Protein AF-A0A2V7Y4H4-F1 (afdb_monomer_lite)

Radius of gyration: 12.67 Å; chains: 1; bounding box: 33×18×39 Å

Secondary structure (DSSP, 8-state):
-GGGHHHHHHTTEEEEEEEE-SS-TT-EEEEEEES-HHHHHHHHT-HHHHHHHHHTT--SPPP------TT-

Foldseek 3Di:
DVVCVVLCVVLQWDWPDWDADPVHRVDIDTDIDGPDLVSVVVSLPDPVVVVVCVVVVPPDRDDDDDDDDPPD

Structure (mmCIF, N/CA/C/O backbone):
data_AF-A0A2V7Y4H4-F1
#
_entry.id   AF-A0A2V7Y4H4-F1
#
loop_
_atom_site.group_PDB
_atom_site.id
_atom_site.type_symbol
_atom_site.label_atom_id
_atom_site.label_alt_id
_atom_site.label_comp_id
_atom_site.label_asym_id
_atom_site.label_entity_id
_atom_site.label_seq_id
_atom_site.pdbx_PDB_ins_code
_atom_site.Cartn_x
_atom_site.Cartn_y
_atom_site.Cartn_z
_atom_site.occupancy
_atom_site.B_iso_or_equiv
_atom_site.auth_seq_id
_atom_site.auth_comp_id
_atom_site.auth_asym_id
_atom_site.auth_atom_id
_atom_site.pdbx_PDB_model_num
ATOM 1 N N . PHE A 1 1 ? 1.045 3.625 8.572 1.00 84.69 1 PHE A N 1
ATOM 2 C CA . PHE A 1 1 ? 1.079 4.098 7.172 1.00 84.69 1 PHE A CA 1
ATOM 3 C C . PHE A 1 1 ? 2.205 5.103 6.971 1.00 84.69 1 PHE A C 1
ATOM 5 O O . PHE A 1 1 ? 3.174 4.745 6.320 1.00 84.69 1 PHE A O 1
ATOM 12 N N . ASP A 1 2 ? 2.142 6.295 7.579 1.00 89.00 2 ASP A N 1
ATOM 13 C CA . ASP A 1 2 ? 3.167 7.345 7.399 1.00 89.00 2 ASP A CA 1
ATOM 14 C C . ASP A 1 2 ? 4.590 6.904 7.776 1.00 89.00 2 ASP A C 1
ATOM 16 O O . ASP A 1 2 ? 5.566 7.325 7.159 1.00 89.00 2 ASP A O 1
ATOM 20 N N . SER A 1 3 ? 4.711 6.007 8.757 1.00 90.88 3 SER A N 1
ATOM 21 C CA . SER A 1 3 ? 5.982 5.403 9.168 1.00 90.88 3 SER A CA 1
ATOM 22 C C . SER A 1 3 ? 6.678 4.592 8.068 1.00 90.88 3 SER A C 1
ATOM 24 O O . SER A 1 3 ? 7.891 4.416 8.130 1.00 90.88 3 SER A O 1
ATOM 26 N N . ASP A 1 4 ? 5.943 4.130 7.054 1.00 93.25 4 ASP A N 1
ATOM 27 C CA . ASP A 1 4 ? 6.448 3.268 5.979 1.00 93.25 4 ASP A CA 1
ATOM 28 C C . ASP A 1 4 ? 6.812 4.035 4.695 1.00 93.25 4 ASP A C 1
ATOM 30 O O . ASP A 1 4 ? 7.306 3.459 3.727 1.00 93.25 4 ASP A O 1
ATOM 34 N N . VAL A 1 5 ? 6.616 5.359 4.672 1.00 94.00 5 VAL A N 1
ATOM 35 C CA . VAL A 1 5 ? 6.935 6.213 3.513 1.00 94.00 5 VAL A CA 1
ATOM 36 C C . VAL A 1 5 ? 8.354 5.988 2.958 1.00 94.00 5 VAL A C 1
ATOM 38 O O . VAL A 1 5 ? 8.501 5.972 1.733 1.00 94.00 5 VAL A O 1
ATOM 41 N N . PRO A 1 6 ? 9.411 5.789 3.775 1.00 94.94 6 PRO A N 1
ATOM 42 C CA . PRO A 1 6 ? 10.741 5.483 3.248 1.00 94.94 6 PRO A CA 1
ATOM 43 C C . PRO A 1 6 ? 10.787 4.194 2.414 1.00 94.94 6 PRO A C 1
ATOM 45 O O . PRO A 1 6 ? 11.387 4.195 1.339 1.00 94.94 6 PRO A O 1
ATOM 48 N N . ASN A 1 7 ? 10.121 3.126 2.863 1.00 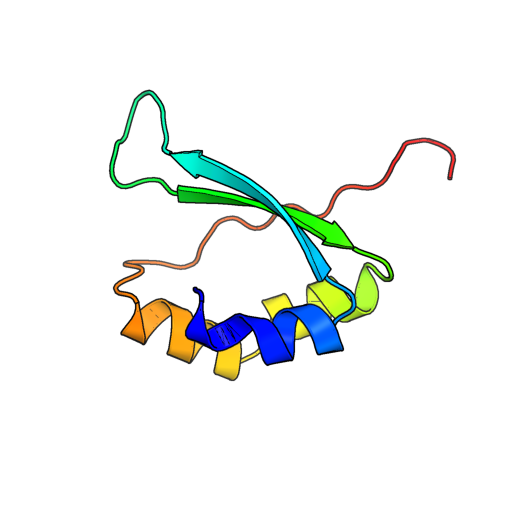95.50 7 ASN A N 1
ATOM 49 C CA . ASN A 1 7 ? 10.087 1.842 2.158 1.00 95.50 7 ASN A CA 1
ATOM 50 C C . ASN A 1 7 ? 9.236 1.926 0.889 1.00 95.50 7 ASN A C 1
ATOM 52 O O . ASN A 1 7 ? 9.638 1.417 -0.156 1.00 95.50 7 ASN A O 1
ATOM 56 N N . GLN A 1 8 ? 8.108 2.640 0.948 1.00 96.00 8 GLN A N 1
ATOM 57 C CA . GLN A 1 8 ? 7.270 2.918 -0.221 1.00 96.00 8 GLN A CA 1
ATOM 58 C C . GLN A 1 8 ? 8.074 3.625 -1.317 1.00 96.00 8 GLN A C 1
ATOM 60 O O . GLN A 1 8 ? 8.102 3.170 -2.459 1.00 96.00 8 GLN A O 1
ATOM 65 N N . ARG A 1 9 ? 8.807 4.690 -0.964 1.00 96.12 9 ARG A N 1
ATOM 66 C CA . ARG A 1 9 ? 9.669 5.414 -1.911 1.00 96.12 9 ARG A CA 1
ATOM 67 C C . ARG A 1 9 ? 10.796 4.540 -2.454 1.00 96.12 9 ARG A C 1
ATOM 69 O O . ARG A 1 9 ? 11.059 4.579 -3.649 1.00 96.12 9 ARG A O 1
ATOM 76 N N . ALA A 1 10 ? 11.441 3.737 -1.608 1.00 96.12 10 ALA A N 1
ATOM 77 C CA . ALA A 1 10 ? 12.487 2.809 -2.043 1.00 96.12 10 ALA A CA 1
ATOM 78 C C . ALA A 1 10 ? 11.960 1.744 -3.025 1.00 96.12 10 ALA A C 1
ATOM 80 O O . ALA A 1 10 ? 12.689 1.309 -3.917 1.00 96.12 10 ALA A O 1
ATOM 81 N N . ALA A 1 11 ? 10.687 1.364 -2.901 1.00 96.94 11 ALA A N 1
ATOM 82 C CA . ALA A 1 11 ? 9.999 0.478 -3.835 1.00 96.94 11 ALA A CA 1
ATOM 83 C C . ALA A 1 11 ? 9.486 1.186 -5.107 1.00 96.94 11 ALA A C 1
ATOM 85 O O . ALA A 1 11 ? 8.919 0.520 -5.970 1.00 96.94 11 ALA A O 1
ATOM 86 N N . GLY A 1 12 ? 9.691 2.500 -5.252 1.00 97.50 12 GLY A N 1
ATOM 87 C CA . GLY A 1 12 ? 9.189 3.277 -6.390 1.00 97.50 12 GLY A CA 1
ATOM 88 C C . GLY A 1 12 ? 7.676 3.505 -6.343 1.00 97.50 12 GLY A C 1
ATOM 89 O O . GLY A 1 12 ? 7.034 3.571 -7.390 1.00 97.50 12 GLY A O 1
ATOM 90 N N . LEU A 1 13 ? 7.088 3.567 -5.142 1.00 97.69 13 LEU A N 1
ATOM 91 C CA . LEU A 1 13 ? 5.667 3.838 -4.944 1.00 97.69 13 LEU A CA 1
ATOM 92 C C . LEU A 1 13 ? 5.419 5.311 -4.618 1.00 97.69 13 LEU A C 1
ATOM 94 O O . LEU A 1 13 ? 6.041 5.886 -3.720 1.00 97.69 13 LEU A O 1
ATOM 98 N N . THR A 1 14 ? 4.428 5.890 -5.291 1.00 96.94 14 THR A N 1
ATOM 99 C CA . THR A 1 14 ? 3.889 7.220 -4.997 1.00 96.94 14 THR A CA 1
ATOM 100 C C . THR A 1 14 ? 2.414 7.109 -4.644 1.00 96.94 14 THR A C 1
ATOM 102 O O . THR A 1 14 ? 1.617 6.574 -5.411 1.00 96.94 14 THR A O 1
ATOM 105 N N . VAL A 1 15 ? 2.021 7.633 -3.484 1.00 96.56 15 VAL A N 1
ATOM 106 C CA . VAL A 1 15 ? 0.611 7.668 -3.072 1.00 96.56 15 VAL A CA 1
ATOM 107 C C . VAL A 1 15 ? -0.150 8.644 -3.967 1.00 96.56 15 VAL A C 1
ATOM 109 O O . VAL A 1 15 ? 0.180 9.827 -4.023 1.00 96.56 15 VAL A O 1
ATOM 112 N N . ARG A 1 16 ? -1.190 8.161 -4.650 1.00 97.00 16 ARG A N 1
ATOM 113 C CA . ARG A 1 16 ? -2.096 8.986 -5.464 1.00 97.00 16 ARG A CA 1
ATOM 114 C C . ARG A 1 16 ? -3.344 9.368 -4.689 1.00 97.00 16 ARG A C 1
ATOM 116 O O . ARG A 1 16 ? -3.748 10.526 -4.724 1.00 97.00 16 ARG A O 1
ATOM 123 N N . HIS A 1 17 ? -3.922 8.407 -3.970 1.00 96.94 17 HIS A N 1
ATOM 124 C CA . HIS A 1 17 ? -5.104 8.622 -3.144 1.00 96.94 17 HIS A CA 1
ATOM 125 C C . HIS A 1 17 ? -5.047 7.792 -1.864 1.00 96.94 17 HIS A C 1
ATOM 127 O O . HIS A 1 17 ? -4.588 6.652 -1.871 1.00 96.94 17 HIS A O 1
ATOM 133 N N . VAL A 1 18 ? -5.579 8.369 -0.789 1.00 95.88 18 VAL A N 1
ATOM 134 C CA . VAL A 1 18 ? -5.969 7.661 0.431 1.00 95.88 18 VAL A CA 1
ATOM 135 C C . VAL A 1 18 ? -7.461 7.897 0.591 1.00 95.88 18 VAL A C 1
ATOM 137 O O . VAL A 1 18 ? -7.912 9.042 0.642 1.00 95.88 18 VAL A O 1
ATOM 140 N N . LEU A 1 19 ? -8.224 6.817 0.595 1.00 95.88 19 LEU A N 1
ATOM 141 C CA . LEU A 1 19 ? -9.677 6.821 0.579 1.00 95.88 19 LEU A CA 1
ATOM 142 C C . LEU A 1 19 ? -10.189 6.057 1.796 1.00 95.88 19 LEU A C 1
ATOM 144 O O . LEU A 1 19 ? -9.519 5.164 2.313 1.00 95.88 19 LEU A O 1
ATOM 148 N N . ARG A 1 20 ? -11.399 6.402 2.225 1.00 96.00 20 ARG A N 1
ATOM 149 C CA . ARG A 1 20 ? -12.149 5.662 3.238 1.00 96.00 20 ARG A CA 1
ATOM 150 C C . ARG A 1 20 ? -13.365 5.031 2.576 1.00 96.00 20 ARG A C 1
ATOM 152 O O . ARG A 1 20 ? -13.982 5.693 1.735 1.00 96.00 20 ARG A O 1
ATOM 159 N N . GLY A 1 21 ? -13.709 3.811 2.974 1.00 95.56 21 GLY A N 1
ATOM 160 C CA . GLY A 1 21 ? -14.919 3.135 2.519 1.00 95.56 21 GLY A CA 1
ATOM 161 C C . GLY A 1 21 ? -16.161 4.005 2.730 1.00 95.56 21 GLY A C 1
ATOM 162 O O . GLY A 1 21 ? -16.300 4.699 3.744 1.00 95.56 21 GLY A O 1
ATOM 163 N N . ALA A 1 22 ? -17.053 4.016 1.739 1.00 97.44 22 ALA A N 1
ATOM 164 C CA . ALA A 1 22 ? -18.327 4.728 1.844 1.00 97.44 22 ALA A CA 1
ATOM 165 C C . ALA A 1 22 ? -19.314 3.976 2.752 1.00 97.44 22 ALA A C 1
ATOM 167 O O . ALA A 1 22 ? -20.075 4.611 3.482 1.00 97.44 22 ALA A O 1
ATOM 168 N N . ASP 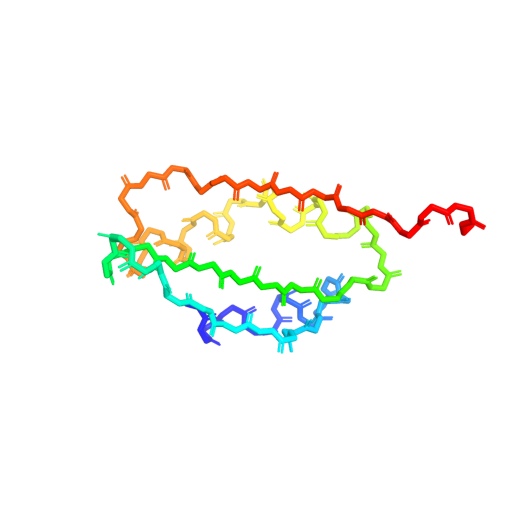A 1 23 ? -19.248 2.642 2.726 1.00 97.62 23 ASP A N 1
ATOM 169 C CA . ASP A 1 23 ? -20.123 1.745 3.482 1.00 97.62 23 ASP A CA 1
ATOM 170 C C . ASP A 1 23 ? -19.502 1.302 4.820 1.00 97.62 23 ASP A C 1
ATOM 172 O O . ASP A 1 23 ? -20.228 1.101 5.794 1.00 97.62 23 ASP A O 1
ATOM 176 N N . ASP A 1 24 ? -18.167 1.211 4.898 1.00 94.56 24 ASP A N 1
ATOM 177 C CA . ASP A 1 24 ? -17.425 0.916 6.129 1.00 94.56 24 ASP A CA 1
ATOM 178 C C . ASP A 1 24 ? -16.372 2.005 6.419 1.00 94.56 24 ASP A C 1
ATOM 180 O O . ASP A 1 24 ? -15.365 2.108 5.714 1.00 94.56 24 ASP A O 1
ATOM 184 N N . PRO A 1 25 ? -16.543 2.823 7.476 1.00 93.44 25 PRO A N 1
ATOM 185 C CA . PRO A 1 25 ? -15.577 3.856 7.833 1.00 93.44 25 PRO A CA 1
ATOM 186 C C . PRO A 1 25 ? -14.251 3.309 8.391 1.00 93.44 25 PRO A C 1
ATOM 188 O O . PRO A 1 25 ? -13.321 4.099 8.568 1.00 93.44 25 PRO A O 1
ATOM 191 N N . GLN A 1 26 ? -14.161 2.014 8.707 1.00 91.75 26 GLN A N 1
ATOM 192 C CA . GLN A 1 26 ? -12.919 1.353 9.122 1.00 91.75 26 GLN A CA 1
ATOM 193 C C . GLN A 1 26 ? -12.098 0.846 7.931 1.00 91.75 26 GLN A C 1
ATOM 195 O O . GLN A 1 26 ? -10.917 0.538 8.096 1.00 91.75 26 GLN A O 1
ATOM 200 N N . GLU A 1 27 ? -12.687 0.792 6.736 1.00 92.44 27 GLU A N 1
ATOM 201 C CA . GLU A 1 27 ? -11.972 0.442 5.517 1.00 92.44 27 GLU A CA 1
ATOM 202 C C . GLU A 1 27 ? -11.146 1.634 5.019 1.00 92.44 27 GLU A C 1
ATOM 204 O O . GLU A 1 27 ? -11.647 2.753 4.855 1.00 92.44 27 GLU A O 1
ATOM 209 N N . VAL A 1 28 ? -9.868 1.376 4.737 1.00 93.12 28 VAL A N 1
ATOM 210 C CA . VAL A 1 28 ? -8.952 2.333 4.116 1.00 93.12 28 VAL A CA 1
ATOM 211 C C . VAL A 1 28 ? -8.419 1.732 2.824 1.00 93.12 28 VAL A C 1
ATOM 213 O O . VAL A 1 28 ? -7.817 0.661 2.835 1.00 93.12 28 VAL A O 1
ATOM 216 N N . VAL A 1 29 ? -8.585 2.459 1.720 1.00 94.69 29 VAL A N 1
ATOM 217 C CA . VAL A 1 29 ? -8.051 2.086 0.407 1.00 94.69 29 VAL A CA 1
ATOM 218 C C . VAL A 1 29 ? -6.951 3.065 0.029 1.00 94.69 29 VAL A C 1
ATOM 220 O O . VAL A 1 29 ? -7.162 4.279 0.010 1.00 94.69 29 VAL A O 1
ATOM 223 N N . VAL A 1 30 ? -5.770 2.545 -0.297 1.00 95.31 30 VAL A N 1
ATOM 224 C CA . VAL A 1 30 ? -4.640 3.356 -0.759 1.00 95.31 30 VAL A CA 1
ATOM 225 C C . VAL A 1 30 ? -4.343 3.016 -2.210 1.00 95.31 30 VAL A C 1
ATOM 227 O O . VAL A 1 30 ? -4.035 1.871 -2.534 1.00 95.31 30 VAL A O 1
ATOM 230 N N . LEU A 1 31 ? -4.410 4.022 -3.082 1.00 96.69 31 LEU A N 1
ATOM 231 C CA . LEU A 1 31 ? -3.977 3.890 -4.467 1.00 96.69 31 LEU A CA 1
ATOM 232 C C . LEU A 1 31 ? -2.540 4.381 -4.597 1.00 96.69 31 LEU A C 1
ATOM 234 O O . LEU A 1 31 ? -2.261 5.566 -4.388 1.00 96.69 31 LEU A O 1
ATOM 238 N N . PHE A 1 32 ? -1.659 3.480 -5.013 1.00 97.19 32 PHE A N 1
ATOM 239 C CA . PHE A 1 32 ? -0.294 3.804 -5.393 1.00 97.19 32 PHE A CA 1
ATOM 240 C C . PHE A 1 32 ? -0.148 3.849 -6.912 1.00 97.19 32 PHE A C 1
ATOM 242 O O . PHE A 1 32 ? -0.685 3.009 -7.630 1.00 97.19 32 PHE A O 1
ATOM 249 N N . GLU A 1 33 ? 0.631 4.809 -7.387 1.00 96.81 33 GLU A N 1
ATOM 250 C CA . GLU A 1 33 ? 1.353 4.689 -8.647 1.00 96.81 33 GLU A CA 1
ATOM 251 C C . GLU A 1 33 ? 2.668 3.957 -8.370 1.00 96.81 33 GLU A C 1
ATOM 253 O O . GLU A 1 33 ? 3.330 4.241 -7.369 1.00 96.81 33 GLU A O 1
ATOM 258 N N . ALA A 1 34 ? 3.025 3.010 -9.236 1.00 96.94 34 ALA A N 1
ATOM 259 C CA . ALA A 1 34 ? 4.231 2.206 -9.107 1.00 96.94 34 ALA A CA 1
ATOM 260 C C . ALA A 1 34 ? 5.110 2.369 -10.349 1.00 96.94 34 ALA A C 1
ATOM 262 O O . ALA A 1 34 ? 4.652 2.129 -11.464 1.00 96.94 34 ALA A O 1
ATOM 263 N N . GLU A 1 35 ? 6.378 2.722 -10.148 1.00 96.44 35 GLU A N 1
ATOM 264 C CA . GLU A 1 35 ? 7.384 2.757 -11.219 1.00 96.44 35 GLU A CA 1
ATOM 265 C C . GLU A 1 35 ? 7.743 1.347 -11.713 1.00 96.44 35 GLU A C 1
ATOM 267 O O . GLU A 1 35 ? 8.038 1.146 -12.888 1.00 96.44 35 GLU A O 1
ATOM 272 N N . ASP A 1 36 ? 7.721 0.366 -10.804 1.00 95.38 36 ASP A N 1
ATOM 273 C CA . ASP A 1 36 ? 8.057 -1.031 -11.071 1.00 95.38 36 ASP A CA 1
ATOM 274 C C . ASP A 1 36 ? 7.130 -1.960 -10.270 1.00 95.38 36 ASP A C 1
ATOM 276 O O . ASP A 1 36 ? 7.140 -2.010 -9.035 1.00 95.38 36 ASP A O 1
ATOM 280 N N . LEU A 1 37 ? 6.320 -2.733 -10.994 1.00 94.56 37 LEU A N 1
ATOM 281 C CA . LEU A 1 37 ? 5.359 -3.674 -10.420 1.00 94.56 37 LEU A CA 1
ATOM 282 C C . LEU A 1 37 ? 6.021 -4.852 -9.679 1.00 94.56 37 LEU A C 1
ATOM 284 O O . LEU A 1 37 ? 5.402 -5.457 -8.803 1.00 94.56 37 LEU A O 1
ATOM 288 N N . GLY A 1 38 ? 7.260 -5.213 -10.013 1.00 96.50 38 GLY A N 1
ATOM 289 C CA . GLY A 1 38 ? 8.039 -6.225 -9.300 1.00 96.50 38 GLY A CA 1
ATOM 290 C C . GLY A 1 38 ? 8.468 -5.742 -7.915 1.00 96.50 38 GLY A C 1
ATOM 291 O O . GLY A 1 38 ? 8.276 -6.457 -6.930 1.00 96.50 38 GLY A O 1
A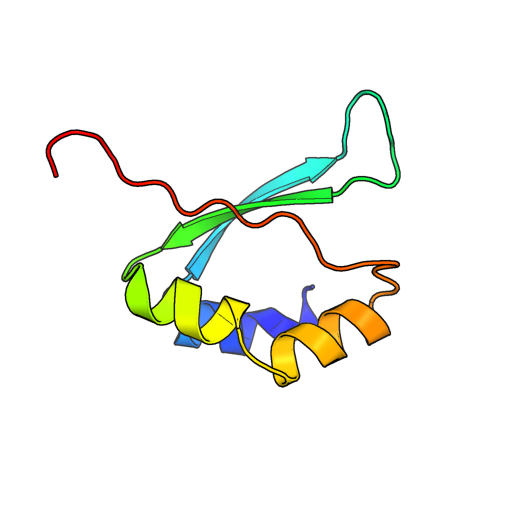TOM 292 N N . ARG A 1 39 ? 8.965 -4.505 -7.810 1.00 97.25 39 ARG A N 1
ATOM 293 C CA . ARG A 1 39 ? 9.313 -3.871 -6.524 1.00 97.25 39 ARG A CA 1
ATOM 294 C C . ARG A 1 39 ? 8.090 -3.668 -5.638 1.00 97.25 39 ARG A C 1
ATOM 296 O O . ARG A 1 39 ? 8.157 -3.960 -4.446 1.00 97.25 39 ARG A O 1
ATOM 303 N N . ALA A 1 40 ? 6.965 -3.264 -6.226 1.00 96.62 40 ALA A N 1
ATOM 304 C CA . ALA A 1 40 ? 5.692 -3.157 -5.517 1.00 96.62 40 ALA A CA 1
ATOM 305 C C . ALA A 1 40 ? 5.279 -4.500 -4.886 1.00 96.62 40 ALA A C 1
ATOM 307 O O . ALA A 1 40 ? 4.956 -4.559 -3.700 1.00 96.62 40 ALA A O 1
ATOM 308 N N . ARG A 1 41 ? 5.350 -5.596 -5.656 1.00 96.81 41 ARG A N 1
ATOM 309 C CA . ARG A 1 41 ? 5.050 -6.953 -5.164 1.00 96.81 41 ARG A CA 1
ATOM 310 C C . ARG A 1 41 ? 6.025 -7.415 -4.082 1.00 96.81 41 ARG A C 1
ATOM 312 O O . ARG A 1 41 ? 5.603 -8.054 -3.123 1.00 96.81 41 ARG A O 1
ATOM 319 N N . ALA A 1 42 ? 7.308 -7.084 -4.213 1.00 96.94 42 ALA A N 1
ATOM 320 C CA . ALA A 1 42 ? 8.310 -7.423 -3.207 1.00 96.94 42 ALA A CA 1
ATOM 321 C C . ALA A 1 42 ? 8.033 -6.726 -1.863 1.00 96.94 42 ALA A C 1
ATOM 323 O O . ALA A 1 42 ? 8.069 -7.381 -0.823 1.00 96.94 42 ALA A O 1
ATOM 324 N N . LEU A 1 43 ? 7.696 -5.430 -1.878 1.00 95.75 43 LEU A N 1
ATOM 325 C CA . LEU A 1 43 ? 7.327 -4.700 -0.661 1.00 95.75 43 LEU A CA 1
ATOM 326 C C . LEU A 1 43 ? 6.035 -5.252 -0.041 1.00 95.75 43 LEU A C 1
ATOM 328 O O . LEU A 1 43 ? 5.989 -5.496 1.164 1.00 95.75 43 LEU A O 1
ATOM 332 N N . ALA A 1 44 ? 5.019 -5.511 -0.869 1.00 94.06 44 ALA A N 1
ATOM 333 C CA . ALA A 1 44 ? 3.746 -6.105 -0.464 1.00 94.06 44 ALA A CA 1
ATOM 334 C C . ALA A 1 44 ? 3.900 -7.458 0.255 1.00 94.06 44 ALA A C 1
ATOM 336 O O . ALA A 1 44 ? 3.142 -7.765 1.173 1.00 94.06 44 ALA A O 1
ATOM 337 N N . GLY A 1 45 ? 4.892 -8.259 -0.143 1.00 93.75 45 GLY A N 1
ATOM 338 C CA . GLY A 1 45 ? 5.209 -9.543 0.482 1.00 93.75 45 GLY A CA 1
ATOM 339 C C . GLY A 1 45 ? 6.147 -9.464 1.690 1.00 93.75 45 GLY A C 1
ATOM 340 O O . GLY A 1 45 ? 6.499 -10.510 2.233 1.00 93.75 45 GLY A O 1
ATOM 341 N N . SER A 1 46 ? 6.593 -8.272 2.097 1.00 94.56 46 SER A N 1
ATOM 342 C CA . SER A 1 46 ? 7.625 -8.122 3.126 1.00 94.56 46 SER A CA 1
ATOM 343 C C . SER A 1 46 ? 7.088 -8.290 4.552 1.00 94.56 46 SER A C 1
ATOM 345 O O . SER A 1 46 ? 5.999 -7.826 4.900 1.00 94.56 46 SER A O 1
ATOM 347 N N . ASP A 1 47 ? 7.892 -8.921 5.414 1.00 93.56 47 ASP A N 1
ATOM 348 C CA . ASP A 1 47 ? 7.573 -9.040 6.842 1.00 93.56 47 ASP A CA 1
ATOM 349 C C . ASP A 1 47 ? 7.594 -7.676 7.554 1.00 93.56 47 ASP A C 1
ATOM 351 O O . ASP A 1 47 ? 6.843 -7.468 8.506 1.00 93.56 47 ASP A O 1
ATOM 355 N N . GLU A 1 48 ? 8.403 -6.730 7.066 1.00 91.69 48 GLU A N 1
ATOM 356 C CA . GLU A 1 48 ? 8.464 -5.368 7.607 1.00 91.69 48 GLU A CA 1
ATOM 357 C C . GLU A 1 48 ? 7.145 -4.619 7.383 1.00 91.69 48 GLU A C 1
ATOM 359 O O . GLU A 1 48 ? 6.575 -4.082 8.333 1.00 91.69 48 GLU A O 1
ATOM 364 N N . LEU A 1 49 ? 6.590 -4.663 6.164 1.00 93.12 49 LEU A N 1
ATOM 365 C CA . LEU A 1 49 ? 5.279 -4.072 5.890 1.00 93.12 49 LEU A CA 1
ATOM 366 C C . LEU A 1 49 ? 4.193 -4.713 6.761 1.00 93.12 49 LEU A C 1
ATOM 368 O O . LEU A 1 49 ? 3.363 -4.004 7.333 1.00 93.12 49 LEU A O 1
ATOM 372 N N . ARG A 1 50 ? 4.218 -6.046 6.913 1.00 91.62 50 ARG A N 1
ATOM 373 C CA . ARG A 1 50 ? 3.278 -6.764 7.788 1.00 91.62 50 ARG A CA 1
ATOM 374 C C . ARG A 1 50 ? 3.351 -6.247 9.224 1.00 91.62 50 ARG A C 1
ATOM 376 O O . ARG A 1 50 ? 2.309 -6.002 9.828 1.00 91.62 50 ARG A O 1
ATOM 383 N N . LYS A 1 51 ? 4.556 -6.072 9.766 1.00 92.00 51 LYS A N 1
ATOM 384 C CA . LYS A 1 51 ? 4.762 -5.553 11.121 1.00 92.00 51 LYS A CA 1
ATOM 385 C C . LYS A 1 51 ? 4.218 -4.133 11.263 1.00 92.00 51 LYS A C 1
ATOM 387 O O . LYS A 1 51 ? 3.457 -3.868 12.189 1.00 92.00 51 LYS A O 1
ATOM 392 N N . ILE A 1 52 ? 4.525 -3.249 10.316 1.00 92.19 52 ILE A N 1
ATOM 393 C CA . ILE A 1 52 ? 4.036 -1.865 10.339 1.00 92.19 52 ILE A CA 1
ATOM 394 C C . ILE A 1 52 ? 2.503 -1.811 10.257 1.00 92.19 52 ILE A C 1
ATOM 396 O O . ILE A 1 52 ? 1.873 -1.002 10.938 1.00 92.19 52 ILE A O 1
ATOM 400 N N . MET A 1 53 ? 1.881 -2.674 9.450 1.00 91.88 53 MET A N 1
ATOM 401 C CA . MET A 1 53 ? 0.421 -2.787 9.373 1.00 91.88 53 MET A CA 1
ATOM 402 C C . MET A 1 53 ? -0.188 -3.248 10.702 1.00 91.88 53 MET A C 1
ATOM 404 O O . MET A 1 53 ? -1.166 -2.658 11.160 1.00 91.88 53 MET A O 1
ATOM 408 N N . GLN A 1 54 ? 0.407 -4.250 11.353 1.00 91.75 54 GLN A N 1
ATOM 409 C CA . GLN A 1 54 ? -0.039 -4.722 12.667 1.00 91.75 54 GLN A CA 1
ATOM 410 C C . GLN A 1 54 ? 0.083 -3.632 13.738 1.00 91.75 54 GLN A C 1
ATOM 412 O O . GLN A 1 54 ? -0.860 -3.403 14.490 1.00 91.75 54 GLN A O 1
ATOM 417 N N . GLU A 1 55 ? 1.208 -2.916 13.778 1.00 92.38 55 GLU A N 1
ATOM 418 C CA . GLU A 1 55 ? 1.422 -1.790 14.697 1.00 92.38 55 GLU A CA 1
ATOM 419 C C . GLU A 1 55 ? 0.438 -0.639 14.446 1.00 92.38 55 GLU A C 1
ATOM 421 O O . GLU A 1 55 ? 0.035 0.051 15.381 1.00 92.38 55 GLU A O 1
ATOM 426 N N . ALA A 1 56 ? 0.000 -0.459 13.197 1.00 89.75 56 ALA A N 1
ATOM 427 C CA . ALA A 1 56 ? -1.029 0.506 12.822 1.00 89.75 56 ALA A CA 1
ATOM 428 C C . ALA A 1 56 ? -2.467 0.039 13.133 1.00 89.75 56 ALA A C 1
ATOM 430 O O . ALA A 1 56 ? -3.407 0.789 12.876 1.00 89.75 56 ALA A O 1
ATOM 431 N N . GLY A 1 57 ? -2.652 -1.167 13.683 1.00 91.12 57 GLY A N 1
ATOM 432 C CA . GLY A 1 57 ? -3.958 -1.701 14.077 1.00 91.12 57 GLY A CA 1
ATOM 433 C C . GLY A 1 57 ? -4.741 -2.383 12.953 1.00 91.12 57 GLY A C 1
ATOM 434 O O . GLY A 1 57 ? -5.943 -2.596 13.099 1.00 91.12 57 GLY A O 1
ATOM 435 N N . VAL A 1 58 ? -4.092 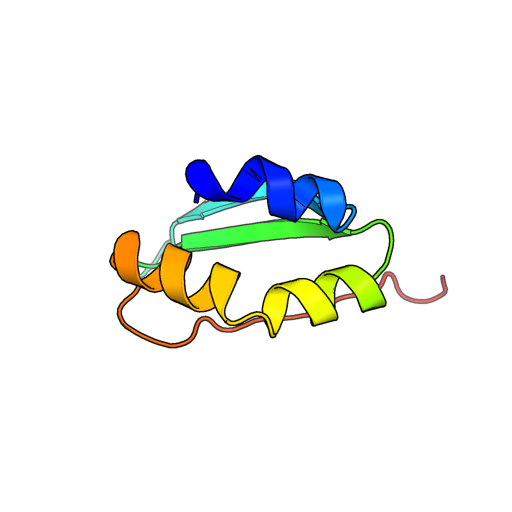-2.737 11.838 1.00 90.75 58 VAL A N 1
ATOM 436 C CA . VAL A 1 58 ? -4.738 -3.497 10.760 1.00 90.75 58 VAL A CA 1
ATOM 437 C C . VAL A 1 58 ? -5.103 -4.893 11.279 1.00 90.75 58 VAL A C 1
ATOM 439 O O . VAL A 1 58 ? -4.240 -5.668 11.689 1.00 90.75 58 VAL A O 1
ATOM 442 N N . LEU A 1 59 ? -6.402 -5.203 11.264 1.00 84.62 59 LEU A N 1
ATOM 443 C CA . LEU A 1 59 ? -6.970 -6.391 11.914 1.00 84.62 59 LEU A CA 1
ATOM 444 C C . LEU A 1 59 ? -6.747 -7.700 11.135 1.00 84.62 59 LEU A C 1
ATOM 446 O O . LEU A 1 59 ? -6.871 -8.780 11.710 1.00 84.62 59 LEU A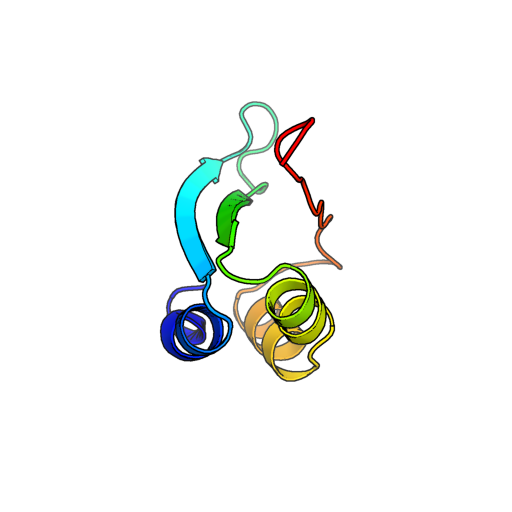 O 1
ATOM 450 N N . GLY A 1 60 ? -6.424 -7.625 9.842 1.00 79.81 60 GLY A N 1
ATOM 451 C CA . GLY A 1 60 ? -6.269 -8.786 8.964 1.00 79.81 60 GLY A CA 1
ATOM 452 C C . GLY A 1 60 ? -5.403 -8.495 7.735 1.00 79.81 60 GLY A C 1
ATOM 453 O O . GLY A 1 60 ? -4.988 -7.355 7.534 1.00 79.81 60 GLY A O 1
ATOM 454 N N . PRO A 1 61 ? -5.079 -9.508 6.915 1.00 81.50 61 PRO A N 1
ATOM 455 C CA . PRO A 1 61 ? -4.344 -9.273 5.678 1.00 81.50 61 PRO A CA 1
ATOM 456 C C . PRO A 1 61 ? -5.161 -8.337 4.772 1.00 81.50 61 PRO A C 1
ATOM 458 O O . PRO A 1 61 ? -6.346 -8.599 4.569 1.00 81.50 61 PRO A O 1
ATOM 461 N N . PRO A 1 62 ? -4.571 -7.252 4.249 1.00 86.94 62 PRO A N 1
ATOM 462 C CA . PRO A 1 62 ? -5.278 -6.380 3.325 1.00 86.94 62 PRO A CA 1
ATOM 463 C C . PRO A 1 62 ? -5.442 -7.070 1.969 1.00 86.94 62 PRO A C 1
ATOM 465 O O . PRO A 1 62 ? -4.577 -7.842 1.542 1.00 86.94 62 PRO A O 1
ATOM 468 N N . ASP A 1 63 ? -6.506 -6.720 1.257 1.00 91.50 63 ASP A N 1
ATOM 469 C CA . ASP A 1 63 ? -6.624 -7.047 -0.156 1.00 91.50 63 ASP A CA 1
ATOM 470 C C . ASP A 1 63 ? -5.652 -6.182 -0.968 1.00 91.50 63 ASP A C 1
ATOM 472 O O . 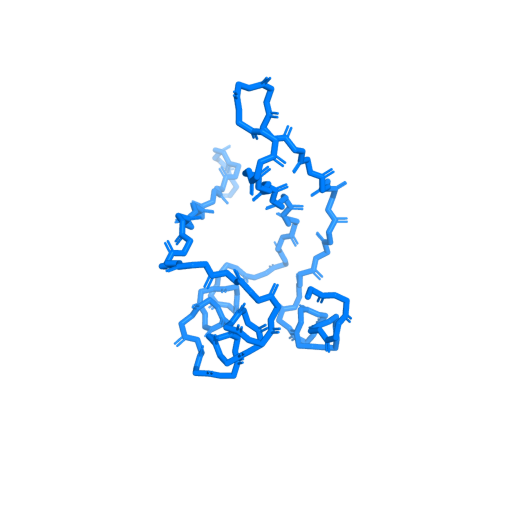ASP A 1 63 ? -5.572 -4.962 -0.803 1.00 91.50 63 ASP A O 1
ATOM 476 N N . MET A 1 64 ? -4.877 -6.823 -1.843 1.00 93.88 64 MET A N 1
ATOM 477 C CA . MET A 1 64 ? -3.878 -6.155 -2.674 1.00 93.88 64 MET A CA 1
ATOM 478 C C . MET A 1 64 ? -4.126 -6.463 -4.147 1.00 93.88 64 MET A C 1
ATOM 480 O O . MET A 1 64 ? -4.039 -7.612 -4.584 1.00 93.88 64 MET A O 1
ATOM 484 N N . HIS A 1 65 ? -4.380 -5.417 -4.929 1.00 95.94 65 HIS A N 1
ATOM 485 C CA . HIS A 1 65 ? -4.555 -5.510 -6.374 1.00 95.94 65 HIS A CA 1
ATOM 486 C C . HIS A 1 65 ? -3.394 -4.824 -7.090 1.00 95.94 65 HIS A C 1
ATOM 488 O O . HIS A 1 65 ? -3.055 -3.679 -6.799 1.00 95.94 65 HIS A O 1
ATOM 494 N N . PHE A 1 66 ? -2.803 -5.525 -8.055 1.00 95.75 66 PHE A N 1
ATOM 495 C CA . PHE A 1 66 ? -1.756 -4.994 -8.922 1.00 95.75 66 PHE A CA 1
ATOM 496 C C . PHE A 1 66 ? -2.349 -4.781 -10.306 1.00 95.75 66 PHE A C 1
ATOM 498 O O . PHE A 1 66 ? -2.792 -5.739 -10.939 1.00 95.75 66 PHE A O 1
ATOM 505 N N . LEU A 1 67 ? -2.382 -3.527 -10.739 1.00 94.62 67 LEU A N 1
ATOM 506 C CA . LEU A 1 67 ? -3.037 -3.102 -11.968 1.00 94.62 67 LEU A CA 1
ATOM 507 C C . LEU A 1 67 ? -1.989 -2.593 -12.955 1.00 94.62 67 LEU A C 1
ATOM 509 O O . LEU A 1 67 ? -0.982 -2.011 -12.556 1.00 94.62 67 LEU A O 1
ATOM 513 N N . GLU A 1 68 ? -2.252 -2.792 -14.238 1.00 91.12 68 GLU A N 1
ATOM 514 C CA . GLU A 1 68 ? -1.467 -2.238 -15.335 1.00 91.12 68 GLU A CA 1
ATOM 515 C C . GLU A 1 68 ? -2.397 -1.512 -16.302 1.00 91.12 68 GLU A C 1
ATOM 517 O O . GLU A 1 68 ? -3.574 -1.860 -16.443 1.00 91.12 68 GLU A O 1
ATOM 522 N N . THR A 1 69 ? -1.877 -0.480 -16.958 1.00 86.19 69 THR A N 1
ATOM 523 C CA . THR A 1 69 ? -2.606 0.171 -18.042 1.00 86.19 69 THR A CA 1
ATOM 524 C C . THR A 1 69 ? -2.664 -0.799 -19.221 1.00 86.19 69 THR A C 1
ATOM 526 O O . THR A 1 69 ? -1.609 -1.252 -19.670 1.00 86.19 69 THR A O 1
ATOM 529 N N . PRO A 1 70 ? -3.854 -1.118 -19.758 1.00 89.62 70 PRO A N 1
ATOM 530 C CA . PRO A 1 70 ? -3.952 -1.985 -20.923 1.00 89.62 70 PRO A CA 1
ATOM 531 C C . PRO A 1 70 ? -3.132 -1.436 -22.100 1.00 89.62 70 PRO A C 1
ATOM 533 O O . PRO A 1 70 ? -3.327 -0.290 -22.505 1.00 89.62 70 PRO A O 1
ATOM 536 N N . GLY A 1 71 ? -2.251 -2.266 -22.666 1.00 81.56 71 GLY A N 1
ATOM 537 C CA . GLY A 1 71 ? -1.467 -1.931 -23.861 1.00 81.56 71 GLY A CA 1
ATOM 538 C C . GLY A 1 71 ? -0.193 -1.110 -23.626 1.00 81.56 71 GLY A C 1
ATOM 539 O O . GLY A 1 71 ? 0.286 -0.497 -24.581 1.00 81.56 71 GLY A O 1
ATOM 540 N N . ALA A 1 72 ? 0.321 -1.075 -22.392 1.00 64.44 72 ALA A N 1
ATOM 541 C CA . ALA A 1 72 ? 1.667 -0.586 -22.075 1.00 64.44 72 ALA A CA 1
ATOM 542 C C . ALA A 1 72 ? 2.772 -1.565 -22.516 1.00 64.44 72 ALA A C 1
ATOM 544 O O . ALA A 1 72 ? 2.502 -2.788 -22.563 1.00 64.44 72 ALA A O 1
#

Sequence (72 aa):
FDSDVPNQRAAGLTVRHVLRGADDPQEVVVLFEAEDLGRARALAGSDELRKIMQEAGVLGPPDMHFLETPGA

pLDDT: mean 93.05, std 5.23, range [64.44, 97.69]